Protein AF-V9QKG5-F1 (afdb_monomer_lite)

pLDDT: mean 81.24, std 10.24, range [55.53, 95.69]

Structure (mmCIF, N/CA/C/O backbone):
data_AF-V9QKG5-F1
#
_entry.id   AF-V9QKG5-F1
#
loop_
_atom_site.group_PDB
_atom_site.id
_atom_site.type_symbol
_atom_site.label_atom_id
_atom_site.label_alt_id
_atom_site.label_comp_id
_atom_site.label_asym_id
_atom_site.label_entity_id
_atom_site.label_seq_id
_atom_site.pdbx_PDB_ins_code
_atom_site.Cartn_x
_atom_site.Cartn_y
_atom_site.Cartn_z
_atom_site.occupancy
_atom_site.B_iso_or_equiv
_atom_site.auth_seq_id
_atom_site.auth_comp_id
_atom_site.auth_asym_id
_atom_site.auth_atom_id
_atom_site.pdbx_PDB_model_num
ATOM 1 N N . ASN A 1 1 ? 1.162 5.786 -1.058 1.00 83.38 1 ASN A N 1
ATOM 2 C CA . ASN A 1 1 ? 0.455 4.644 -1.682 1.00 83.38 1 ASN A CA 1
ATOM 3 C C . ASN A 1 1 ? 0.514 3.405 -0.810 1.00 83.38 1 ASN A C 1
ATOM 5 O O . ASN A 1 1 ? -0.457 3.167 -0.116 1.00 83.38 1 ASN A O 1
ATOM 9 N N . PHE A 1 2 ? 1.623 2.661 -0.791 1.00 88.19 2 PHE A N 1
ATOM 10 C CA . PHE A 1 2 ? 1.727 1.429 0.005 1.00 88.19 2 PHE A CA 1
ATOM 11 C C . PHE A 1 2 ? 1.599 1.687 1.515 1.00 88.19 2 PHE A C 1
ATOM 13 O O . PHE A 1 2 ? 0.794 1.044 2.173 1.00 88.19 2 PHE A O 1
ATOM 20 N N . SER A 1 3 ? 2.293 2.708 2.042 1.00 87.62 3 SER A N 1
ATOM 21 C CA . SER A 1 3 ? 2.126 3.132 3.446 1.00 87.62 3 SER A CA 1
ATOM 22 C C . SER A 1 3 ? 0.673 3.480 3.771 1.00 87.62 3 SER A C 1
ATOM 24 O O . SER A 1 3 ? 0.120 2.929 4.712 1.00 87.62 3 SER A O 1
ATOM 26 N N . ASP A 1 4 ? 0.014 4.302 2.941 1.00 87.88 4 ASP A N 1
ATOM 27 C CA . ASP A 1 4 ? -1.387 4.681 3.181 1.00 87.88 4 ASP A CA 1
ATOM 28 C C . ASP A 1 4 ? -2.326 3.455 3.185 1.00 87.88 4 ASP A C 1
ATOM 30 O O . ASP A 1 4 ? -3.349 3.460 3.861 1.00 87.88 4 ASP A O 1
ATOM 34 N N . ALA A 1 5 ? -2.013 2.401 2.420 1.00 89.12 5 ALA A N 1
ATOM 35 C CA . ALA A 1 5 ? -2.788 1.161 2.415 1.00 89.12 5 ALA A CA 1
ATOM 36 C C . ALA A 1 5 ? -2.592 0.344 3.704 1.00 89.12 5 ALA A C 1
ATOM 38 O O . ALA A 1 5 ? -3.559 -0.244 4.197 1.00 89.12 5 ALA A O 1
ATOM 39 N N . LEU A 1 6 ? -1.375 0.336 4.260 1.00 90.38 6 LEU A N 1
ATOM 40 C CA . LEU A 1 6 ? -1.070 -0.270 5.560 1.00 90.38 6 LEU A CA 1
ATOM 41 C C . LEU A 1 6 ? -1.727 0.506 6.711 1.00 90.38 6 LEU A C 1
ATOM 43 O O . LEU A 1 6 ? -2.298 -0.098 7.616 1.00 90.38 6 LEU A O 1
ATOM 47 N N . ASP A 1 7 ? -1.718 1.837 6.654 1.00 88.62 7 ASP A N 1
ATOM 48 C CA . ASP A 1 7 ? -2.361 2.675 7.670 1.00 88.62 7 ASP A CA 1
ATOM 49 C C . ASP A 1 7 ? -3.887 2.507 7.663 1.00 88.62 7 ASP A C 1
ATOM 51 O O . ASP A 1 7 ? -4.510 2.445 8.724 1.00 88.62 7 ASP A O 1
ATOM 55 N N . LYS A 1 8 ? -4.495 2.339 6.481 1.00 87.94 8 LYS A N 1
ATOM 56 C CA . LYS A 1 8 ? -5.927 2.033 6.342 1.00 87.94 8 LYS A CA 1
ATOM 57 C C . LYS A 1 8 ? -6.321 0.720 7.006 1.00 87.94 8 LYS A C 1
ATOM 59 O O . LYS A 1 8 ? -7.238 0.715 7.823 1.00 87.94 8 LYS A O 1
ATOM 64 N N . ILE A 1 9 ? -5.636 -0.381 6.684 1.00 89.38 9 ILE A N 1
ATOM 65 C CA . ILE A 1 9 ? -5.967 -1.686 7.279 1.00 89.38 9 ILE A CA 1
ATOM 66 C C . ILE A 1 9 ? -5.682 -1.693 8.782 1.00 89.38 9 ILE A C 1
ATOM 68 O O . ILE A 1 9 ? -6.454 -2.258 9.553 1.00 89.38 9 ILE A O 1
ATOM 72 N N . ARG A 1 10 ? -4.628 -0.993 9.221 1.00 88.19 10 ARG A N 1
ATOM 73 C CA . ARG A 1 10 ? -4.344 -0.796 10.641 1.00 88.19 10 ARG A CA 1
ATOM 74 C C . ARG A 1 10 ? -5.483 -0.054 11.333 1.00 88.19 10 ARG A C 1
ATOM 76 O O . ARG A 1 10 ? -5.901 -0.491 12.399 1.00 88.19 10 ARG A O 1
ATOM 83 N N . TYR A 1 11 ? -5.995 1.027 10.751 1.00 86.75 11 TYR A N 1
ATOM 84 C CA . TYR A 1 11 ? -7.120 1.757 11.330 1.00 86.75 11 TYR A CA 1
ATOM 85 C C . TYR A 1 11 ? -8.386 0.901 11.408 1.00 86.75 11 TYR A C 1
ATOM 87 O O . TYR A 1 11 ? -9.003 0.828 12.465 1.00 86.75 11 TYR A O 1
ATOM 95 N N . GLU A 1 12 ? -8.745 0.200 10.331 1.00 86.62 12 GLU A N 1
ATOM 96 C CA . GLU A 1 12 ? -9.904 -0.699 10.343 1.00 86.62 12 GLU A CA 1
ATOM 97 C C . GLU A 1 12 ? -9.742 -1.842 11.348 1.00 86.62 12 GLU A C 1
ATOM 99 O O . GLU A 1 12 ? -10.714 -2.247 11.974 1.00 86.62 12 GLU A O 1
ATOM 104 N N . SER A 1 13 ? -8.517 -2.317 11.584 1.00 87.94 13 SER A N 1
ATOM 105 C CA . SER A 1 13 ? -8.264 -3.345 12.597 1.00 87.94 13 SER A CA 1
ATOM 106 C C . SER A 1 13 ? -8.538 -2.890 14.036 1.00 87.94 13 SER A C 1
ATOM 108 O O . SER A 1 13 ? -8.739 -3.731 14.912 1.00 87.94 13 SER A O 1
ATOM 110 N N . LEU A 1 14 ? -8.571 -1.573 14.295 1.00 86.50 14 LEU A N 1
ATOM 111 C CA . LEU A 1 14 ? -8.930 -1.025 15.608 1.00 86.50 14 LEU A CA 1
ATOM 112 C C . LEU A 1 14 ? -10.420 -1.213 15.916 1.00 86.50 14 LEU A C 1
ATOM 114 O O . LEU A 1 14 ? -10.792 -1.294 17.085 1.00 86.50 14 LEU A O 1
ATOM 118 N N . THR A 1 15 ? -11.263 -1.262 14.882 1.00 86.62 15 THR A N 1
ATOM 119 C CA . THR A 1 15 ? -12.711 -1.469 15.003 1.00 86.62 15 THR A CA 1
ATOM 120 C C . THR A 1 15 ? -13.117 -2.911 14.702 1.00 86.62 15 THR A C 1
ATOM 122 O O . THR A 1 15 ? -14.041 -3.418 15.334 1.00 86.62 15 THR A O 1
ATOM 125 N N . ASP A 1 16 ? -12.410 -3.588 13.797 1.00 87.12 16 ASP A N 1
ATOM 126 C CA . ASP A 1 16 ? -12.623 -4.986 13.421 1.00 87.12 16 ASP A CA 1
ATOM 127 C C . ASP A 1 16 ? -11.287 -5.758 13.337 1.00 87.12 16 ASP A C 1
ATOM 129 O O . ASP A 1 16 ? -10.635 -5.787 12.286 1.00 87.12 16 ASP A O 1
ATOM 133 N N . PRO A 1 17 ? -10.875 -6.442 14.422 1.00 87.81 17 PRO A N 1
ATOM 134 C CA . PRO A 1 17 ? -9.631 -7.213 14.457 1.00 87.81 17 PRO A CA 1
ATOM 135 C C . PRO A 1 17 ? -9.543 -8.336 13.412 1.00 87.81 17 PRO A C 1
ATOM 137 O O . PRO A 1 17 ? -8.433 -8.757 13.073 1.00 87.81 17 PRO A O 1
ATOM 140 N N . SER A 1 18 ? -10.678 -8.809 12.872 1.00 88.56 18 SER A N 1
ATOM 141 C CA . SER A 1 18 ? -10.704 -9.887 11.874 1.00 88.56 18 SER A CA 1
ATOM 142 C C . SER A 1 18 ? -10.01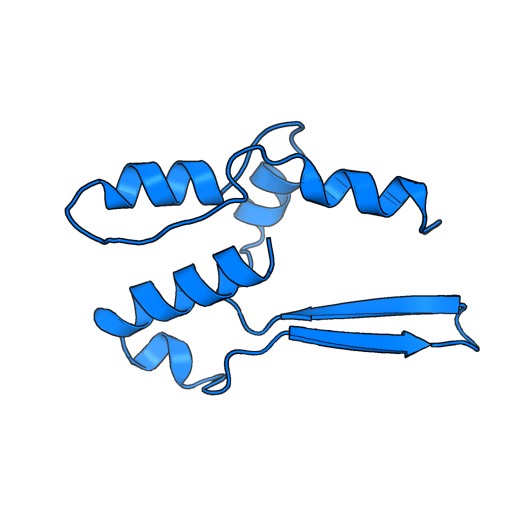0 -9.492 10.565 1.00 88.56 18 SER A C 1
ATOM 144 O O . SER A 1 18 ? -9.480 -10.342 9.848 1.00 88.56 18 SER A O 1
ATOM 146 N N . ARG A 1 19 ? -9.906 -8.184 10.286 1.00 83.94 19 ARG A N 1
ATOM 147 C CA . ARG A 1 19 ? -9.248 -7.636 9.089 1.00 83.94 19 ARG A CA 1
ATOM 148 C C . ARG A 1 19 ? -7.772 -8.024 8.964 1.00 83.94 19 ARG A C 1
ATOM 150 O O . ARG A 1 19 ? -7.261 -8.067 7.851 1.00 83.94 19 ARG A O 1
ATOM 157 N N . LEU A 1 20 ? -7.096 -8.330 10.074 1.00 85.75 20 LEU A N 1
ATOM 158 C CA . LEU A 1 20 ? -5.691 -8.762 10.087 1.00 85.75 20 LEU A CA 1
ATOM 159 C C . LEU A 1 20 ? -5.518 -10.280 10.231 1.00 85.75 20 LEU A C 1
ATOM 161 O O . LEU A 1 20 ? -4.387 -10.763 10.274 1.00 85.75 20 LEU A O 1
ATOM 165 N N . GLU A 1 21 ? -6.597 -11.063 10.303 1.00 79.81 21 GLU A N 1
ATOM 166 C CA . GLU A 1 21 ? -6.485 -12.517 10.485 1.00 79.81 21 GLU A CA 1
ATOM 167 C C . GLU A 1 21 ? -5.818 -13.205 9.294 1.00 79.81 21 GLU A C 1
ATOM 169 O O . GLU A 1 21 ? -5.016 -14.120 9.488 1.00 79.81 21 GLU A O 1
ATOM 174 N N . SER A 1 22 ? -6.088 -12.733 8.075 1.00 75.94 22 SER A N 1
ATOM 175 C CA . SER A 1 22 ? -5.489 -13.269 6.849 1.00 75.94 22 SER A CA 1
ATOM 176 C C . SER A 1 22 ? -4.021 -12.880 6.668 1.00 75.94 22 SER A C 1
ATOM 178 O O . SER A 1 22 ? -3.276 -13.598 6.004 1.00 75.94 22 SER A O 1
ATOM 180 N N . CYS A 1 23 ? -3.590 -11.748 7.232 1.00 79.12 23 CYS A N 1
ATOM 181 C CA . CYS A 1 23 ? -2.203 -11.298 7.181 1.00 79.12 23 CYS A CA 1
ATOM 182 C C . CYS A 1 23 ? -1.910 -10.344 8.346 1.00 79.12 23 CYS A C 1
ATOM 184 O O . CYS A 1 23 ? -2.263 -9.168 8.310 1.00 79.12 23 CYS A O 1
ATOM 186 N N . LYS A 1 24 ? -1.249 -10.860 9.389 1.00 81.31 24 LYS A N 1
ATOM 187 C CA . LYS A 1 24 ? -0.901 -10.075 10.587 1.00 81.31 24 LYS A CA 1
ATOM 188 C C . LYS A 1 24 ? 0.324 -9.188 10.393 1.00 81.31 24 LYS A C 1
ATOM 190 O O . LYS A 1 24 ? 0.555 -8.273 11.177 1.00 81.31 24 LYS A O 1
ATOM 195 N N . GLU A 1 25 ? 1.137 -9.494 9.389 1.00 88.38 25 GLU A N 1
ATOM 196 C CA . GLU A 1 25 ? 2.389 -8.796 9.143 1.00 88.38 25 GLU A CA 1
ATOM 197 C C . GLU A 1 25 ? 2.168 -7.672 8.129 1.00 88.38 25 GLU A C 1
ATOM 199 O O . GLU A 1 25 ? 1.944 -7.914 6.943 1.00 88.38 25 GLU A O 1
ATOM 204 N N . LEU A 1 26 ? 2.227 -6.430 8.610 1.00 91.50 26 LEU A N 1
ATOM 205 C CA . LEU A 1 26 ? 2.140 -5.227 7.786 1.00 91.50 26 LEU A CA 1
ATOM 206 C C . LEU A 1 26 ? 3.525 -4.892 7.232 1.00 91.50 26 LEU A C 1
ATOM 208 O O . LEU A 1 26 ? 4.398 -4.437 7.972 1.00 91.50 26 LEU A O 1
ATOM 212 N N . LYS A 1 27 ? 3.738 -5.135 5.938 1.00 93.31 27 LYS A N 1
ATOM 213 C CA . LYS A 1 27 ? 5.035 -4.951 5.284 1.00 93.31 27 LYS A CA 1
ATOM 214 C C . LYS A 1 27 ? 4.899 -4.525 3.830 1.00 93.31 27 LYS A C 1
ATOM 216 O O . LYS A 1 27 ? 3.855 -4.684 3.200 1.00 93.31 27 LYS A O 1
ATOM 221 N N . ILE A 1 28 ? 6.001 -3.989 3.317 1.00 93.88 28 ILE A N 1
ATOM 222 C CA . ILE A 1 28 ? 6.214 -3.705 1.901 1.00 93.88 28 ILE A CA 1
ATOM 223 C C . ILE A 1 28 ? 7.445 -4.502 1.487 1.00 93.88 28 ILE A C 1
ATOM 225 O O . ILE A 1 28 ? 8.512 -4.343 2.079 1.00 93.88 28 ILE A O 1
ATOM 229 N N . GLU A 1 29 ? 7.292 -5.353 0.485 1.00 95.19 29 GLU A N 1
ATOM 230 C CA . GLU A 1 29 ? 8.358 -6.171 -0.076 1.00 95.19 29 GLU A CA 1
ATOM 231 C C . GLU A 1 29 ? 8.707 -5.671 -1.478 1.00 95.19 29 GLU A C 1
ATOM 233 O O . GLU A 1 29 ? 7.824 -5.323 -2.266 1.00 95.19 29 GLU A O 1
ATOM 238 N N . ILE A 1 30 ? 10.003 -5.610 -1.778 1.00 94.88 30 ILE A N 1
ATOM 239 C CA . ILE A 1 30 ? 10.529 -5.188 -3.075 1.00 94.88 30 ILE A CA 1
ATOM 240 C C . ILE A 1 30 ? 11.386 -6.329 -3.610 1.00 94.88 30 ILE A C 1
ATOM 242 O O . ILE A 1 30 ? 12.442 -6.627 -3.052 1.00 94.88 30 ILE A O 1
ATOM 246 N N . SER A 1 31 ? 10.940 -6.927 -4.709 1.00 95.69 31 SER A N 1
ATOM 247 C CA . SER A 1 31 ? 11.541 -8.124 -5.293 1.00 95.69 31 SER A CA 1
ATOM 248 C C . SER A 1 31 ? 11.991 -7.823 -6.724 1.00 95.69 31 SER A C 1
ATOM 250 O O . SER A 1 31 ? 11.155 -7.752 -7.631 1.00 95.69 31 SER A O 1
ATOM 252 N N . PRO A 1 32 ? 13.296 -7.576 -6.945 1.00 95.31 32 PRO A N 1
ATOM 253 C CA . PRO A 1 32 ? 13.842 -7.389 -8.282 1.00 95.31 32 PRO A CA 1
ATOM 254 C C . PRO A 1 32 ? 14.044 -8.738 -8.986 1.00 95.31 32 PRO A C 1
ATOM 256 O O . PRO A 1 32 ? 14.627 -9.660 -8.420 1.00 95.31 32 PRO A O 1
ATOM 259 N N . ASP A 1 33 ? 13.640 -8.823 -10.252 1.00 95.00 33 ASP A N 1
ATOM 260 C CA . ASP A 1 33 ? 13.931 -9.950 -11.137 1.00 95.00 33 ASP A CA 1
ATOM 261 C C . ASP A 1 33 ? 14.781 -9.467 -12.319 1.00 95.00 33 ASP A C 1
ATOM 263 O O . ASP A 1 33 ? 14.306 -8.779 -13.225 1.00 95.00 33 ASP A O 1
ATOM 267 N N . LEU A 1 34 ? 16.065 -9.836 -12.311 1.00 93.56 34 LEU A N 1
ATOM 268 C CA . LEU A 1 34 ? 17.009 -9.452 -13.360 1.00 93.56 34 LEU A CA 1
ATOM 269 C C . LEU A 1 34 ? 16.792 -10.219 -14.671 1.00 93.56 34 LEU A C 1
ATOM 271 O O . LEU A 1 34 ? 17.158 -9.707 -15.730 1.00 93.56 34 LEU A O 1
ATOM 275 N N . HIS A 1 35 ? 16.219 -11.424 -14.618 1.00 94.44 35 HIS A N 1
ATOM 276 C CA . HIS A 1 35 ? 15.959 -12.230 -15.810 1.00 94.44 35 HIS A CA 1
ATOM 277 C C . HIS A 1 35 ? 14.737 -11.697 -16.551 1.00 94.44 35 HIS A C 1
ATOM 279 O O . HIS A 1 35 ? 14.811 -11.445 -17.753 1.00 94.44 35 HIS A O 1
ATOM 285 N N . ALA A 1 36 ? 13.640 -11.466 -15.826 1.00 93.50 36 ALA A N 1
ATOM 286 C CA . ALA A 1 36 ? 12.431 -10.863 -16.377 1.00 93.50 36 ALA A CA 1
ATOM 287 C C . ALA A 1 36 ? 12.569 -9.346 -16.600 1.00 93.50 36 ALA A C 1
ATOM 289 O O . ALA A 1 36 ? 11.751 -8.757 -17.300 1.00 93.50 36 ALA A O 1
ATOM 290 N N . ARG A 1 37 ? 13.610 -8.714 -16.034 1.00 92.81 37 ARG A N 1
ATOM 291 C CA . ARG A 1 37 ? 13.812 -7.253 -16.001 1.00 92.81 37 ARG A CA 1
ATOM 292 C C . ARG A 1 37 ? 12.630 -6.512 -15.369 1.00 92.81 37 ARG A C 1
ATOM 294 O O . ARG A 1 37 ? 12.298 -5.400 -15.771 1.00 92.81 37 ARG A O 1
ATOM 301 N N . THR A 1 38 ? 12.016 -7.120 -14.359 1.00 93.00 38 THR A N 1
ATOM 302 C CA . THR A 1 38 ? 10.860 -6.568 -13.648 1.00 93.00 38 THR A CA 1
ATOM 303 C C . THR A 1 38 ? 11.218 -6.209 -12.214 1.00 93.00 38 THR A C 1
ATOM 305 O O . THR A 1 38 ? 12.033 -6.870 -11.573 1.00 93.00 38 THR A O 1
ATOM 308 N N . LEU A 1 39 ? 10.562 -5.182 -11.681 1.00 92.25 39 LEU A N 1
ATOM 309 C CA . LEU A 1 39 ? 10.592 -4.852 -10.260 1.00 92.25 39 LEU A CA 1
ATOM 310 C C . LEU A 1 39 ? 9.190 -5.051 -9.687 1.00 92.25 39 LEU A C 1
ATOM 312 O O . LEU A 1 39 ? 8.271 -4.308 -10.031 1.00 92.25 39 LEU A O 1
ATOM 316 N N . THR A 1 40 ? 9.023 -6.045 -8.819 1.00 92.88 40 THR A N 1
ATOM 317 C CA . THR A 1 40 ? 7.752 -6.292 -8.135 1.00 92.88 40 THR A CA 1
ATOM 318 C C . THR A 1 40 ? 7.764 -5.596 -6.782 1.00 92.88 40 THR A C 1
ATOM 320 O O . THR A 1 40 ? 8.704 -5.754 -6.006 1.00 92.88 40 THR A O 1
ATOM 323 N N . ILE A 1 41 ? 6.716 -4.825 -6.495 1.00 92.38 41 ILE A N 1
ATOM 324 C CA . ILE A 1 41 ? 6.491 -4.217 -5.182 1.00 92.38 41 ILE A CA 1
ATOM 325 C C . ILE A 1 41 ? 5.165 -4.758 -4.658 1.00 92.38 41 ILE A C 1
ATOM 327 O O . ILE A 1 41 ? 4.139 -4.598 -5.320 1.00 92.38 41 ILE A O 1
ATOM 331 N N . THR A 1 42 ? 5.198 -5.380 -3.484 1.00 92.81 42 THR A N 1
ATOM 332 C CA . THR A 1 42 ? 4.038 -6.017 -2.853 1.00 92.81 42 THR A CA 1
ATOM 333 C C . THR A 1 42 ? 3.809 -5.400 -1.483 1.00 92.81 42 THR A C 1
ATOM 335 O O . THR A 1 42 ? 4.731 -5.344 -0.673 1.00 92.81 42 THR A O 1
ATOM 338 N N . ASP A 1 43 ? 2.587 -4.958 -1.199 1.00 93.50 43 ASP A N 1
ATOM 339 C CA . ASP A 1 43 ? 2.169 -4.525 0.134 1.00 93.50 43 ASP A CA 1
ATOM 340 C C . ASP A 1 43 ? 1.110 -5.466 0.717 1.00 93.50 43 ASP A C 1
ATOM 342 O O . ASP A 1 43 ? 0.357 -6.106 -0.016 1.00 93.50 43 ASP A O 1
ATOM 346 N N . THR A 1 44 ? 1.050 -5.539 2.045 1.00 93.19 44 THR A N 1
ATOM 347 C CA . THR A 1 44 ? 0.013 -6.279 2.784 1.00 93.19 44 THR A CA 1
ATOM 348 C C . THR A 1 44 ? -1.073 -5.350 3.340 1.00 93.19 44 THR A C 1
ATOM 350 O O . THR A 1 44 ? -1.642 -5.600 4.401 1.00 93.19 44 THR A O 1
ATOM 353 N N . GLY A 1 45 ? -1.336 -4.235 2.650 1.00 90.56 45 GLY A N 1
ATOM 354 C CA . GLY A 1 45 ? -2.349 -3.262 3.040 1.00 90.56 45 GLY A CA 1
ATOM 355 C C . GLY A 1 45 ? -3.776 -3.729 2.771 1.00 90.56 45 GLY A C 1
ATOM 356 O O . GLY A 1 45 ? -4.045 -4.878 2.430 1.00 90.56 45 GLY A O 1
ATOM 357 N N . ILE A 1 46 ? -4.715 -2.789 2.881 1.00 89.44 46 ILE A N 1
ATOM 358 C CA . ILE A 1 46 ? -6.158 -3.038 2.709 1.00 89.44 46 ILE A CA 1
ATOM 359 C C . ILE A 1 46 ? -6.549 -3.578 1.317 1.00 89.44 46 ILE A C 1
ATOM 361 O O . ILE A 1 46 ? -7.645 -4.106 1.129 1.00 89.44 46 ILE A O 1
ATOM 365 N N . GLY A 1 47 ? -5.660 -3.447 0.329 1.00 89.31 47 GLY A N 1
ATOM 366 C CA . GLY A 1 47 ? -5.929 -3.819 -1.053 1.00 89.31 47 GLY A CA 1
ATOM 367 C C . GLY A 1 47 ? -6.959 -2.907 -1.726 1.00 89.31 47 GLY A C 1
ATOM 368 O O . GLY A 1 47 ? -7.231 -1.787 -1.291 1.00 89.31 47 GLY A O 1
ATOM 369 N N . MET A 1 48 ? -7.504 -3.373 -2.848 1.00 87.88 48 MET A N 1
ATOM 370 C CA . MET A 1 48 ? -8.508 -2.651 -3.631 1.00 87.88 48 MET A CA 1
ATOM 371 C C . MET A 1 48 ? -9.556 -3.624 -4.159 1.00 87.88 48 MET A C 1
ATOM 373 O O . MET A 1 48 ? -9.223 -4.686 -4.687 1.00 87.88 48 MET A O 1
ATOM 377 N N . THR A 1 49 ? -10.830 -3.248 -4.071 1.00 89.81 49 THR A N 1
ATOM 378 C CA . THR A 1 49 ? -11.895 -3.986 -4.755 1.00 89.81 49 THR A CA 1
ATOM 379 C C . THR A 1 49 ? -11.848 -3.722 -6.261 1.00 89.81 49 THR A C 1
ATOM 381 O O . THR A 1 49 ? -11.244 -2.758 -6.734 1.00 89.81 49 THR A O 1
ATOM 384 N N . LYS A 1 50 ? -12.562 -4.532 -7.052 1.00 87.31 50 LYS A N 1
ATOM 385 C CA . LYS A 1 50 ? -12.709 -4.288 -8.497 1.00 87.31 50 LYS A CA 1
ATOM 386 C C . LYS A 1 50 ? -13.229 -2.875 -8.806 1.00 87.31 50 LYS A C 1
ATOM 388 O O . LYS A 1 50 ? -12.789 -2.261 -9.775 1.00 87.31 50 LYS A O 1
ATOM 393 N N . ALA A 1 51 ? -14.150 -2.364 -7.990 1.00 85.81 51 ALA A N 1
ATOM 394 C CA . ALA A 1 51 ? -14.684 -1.016 -8.147 1.00 85.81 51 ALA A CA 1
ATOM 395 C C . ALA A 1 51 ? -13.620 0.052 -7.847 1.00 85.81 51 ALA A C 1
ATOM 397 O O . ALA A 1 51 ? -13.498 1.014 -8.605 1.00 85.81 51 ALA A O 1
ATOM 398 N N . ASP A 1 52 ? -12.808 -0.141 -6.802 1.00 82.56 52 ASP A N 1
ATOM 399 C CA . ASP A 1 52 ? -11.700 0.764 -6.470 1.00 82.56 52 ASP A CA 1
ATOM 400 C C . ASP A 1 52 ? -10.662 0.813 -7.584 1.00 82.56 52 ASP A C 1
ATOM 402 O O . ASP A 1 52 ? -10.184 1.894 -7.925 1.00 82.56 52 ASP A O 1
ATOM 406 N N . LEU A 1 53 ? -10.359 -0.336 -8.199 1.00 82.88 53 LEU A N 1
ATOM 407 C CA . LEU A 1 53 ? -9.431 -0.399 -9.324 1.00 82.88 53 LEU A CA 1
ATOM 408 C C . LEU A 1 53 ? -9.907 0.484 -10.483 1.00 82.88 53 LEU A C 1
ATOM 410 O O . LEU A 1 53 ? -9.162 1.330 -10.973 1.00 82.88 53 LEU A O 1
ATOM 414 N N . ILE A 1 54 ? -11.169 0.342 -10.889 1.00 81.94 54 ILE A N 1
ATOM 415 C CA . ILE A 1 54 ? -11.741 1.123 -11.994 1.00 81.94 54 ILE A CA 1
ATOM 416 C C . ILE A 1 54 ? -11.765 2.616 -11.644 1.00 81.94 54 ILE A C 1
ATOM 418 O O . ILE A 1 54 ? -11.331 3.454 -12.434 1.00 81.94 54 ILE A O 1
ATOM 422 N N . ASN A 1 55 ? -12.235 2.950 -10.443 1.00 79.00 55 ASN A N 1
ATOM 423 C CA . ASN A 1 55 ? -12.473 4.333 -10.049 1.00 79.00 55 ASN A CA 1
ATOM 424 C C . ASN A 1 55 ? -11.185 5.110 -9.752 1.00 79.00 55 ASN A C 1
ATOM 426 O O . ASN A 1 55 ? -11.118 6.297 -10.076 1.00 79.00 55 ASN A O 1
ATOM 430 N N . ASN A 1 56 ? -10.178 4.462 -9.159 1.00 75.62 56 ASN A N 1
ATOM 431 C CA . ASN A 1 56 ? -8.974 5.128 -8.656 1.00 75.62 56 ASN A CA 1
ATOM 432 C C . ASN A 1 56 ? -7.774 5.003 -9.608 1.00 75.62 56 ASN A C 1
ATOM 434 O O . ASN A 1 56 ? -6.995 5.943 -9.711 1.00 75.62 56 ASN A O 1
ATOM 438 N N . LEU A 1 57 ? -7.613 3.885 -10.332 1.00 71.94 57 LEU A N 1
ATOM 439 C CA . LEU A 1 57 ? -6.511 3.721 -11.301 1.00 71.94 57 LEU A CA 1
ATOM 440 C C . LEU A 1 57 ? -6.898 4.167 -12.720 1.00 71.94 57 LEU A C 1
ATOM 442 O O . LEU A 1 57 ? -6.035 4.602 -13.492 1.00 71.94 57 LEU A O 1
ATOM 446 N N . GLY A 1 58 ? -8.189 4.075 -13.058 1.00 67.69 58 GLY A N 1
ATOM 447 C CA . GLY A 1 58 ? -8.736 4.491 -14.352 1.00 67.69 58 GLY A CA 1
ATOM 448 C C . GLY A 1 58 ? -8.924 6.003 -14.505 1.00 67.69 58 GLY A C 1
ATOM 449 O O . GLY A 1 58 ? -8.971 6.495 -15.629 1.00 67.69 58 GLY A O 1
ATOM 450 N N . THR A 1 59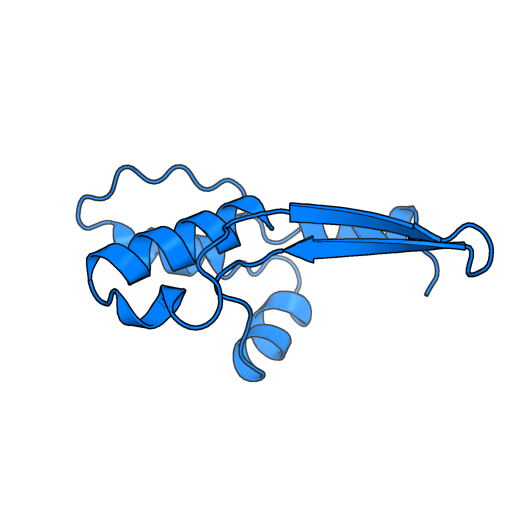 ? -8.974 6.753 -13.399 1.00 66.75 59 THR A N 1
ATOM 451 C CA . THR A 1 59 ? -9.225 8.203 -13.404 1.00 66.75 59 THR A CA 1
ATOM 452 C C . THR A 1 59 ? -7.967 8.969 -13.001 1.00 66.75 59 THR A C 1
ATOM 454 O O . THR A 1 59 ? -7.381 8.708 -11.953 1.00 66.75 59 THR A O 1
ATOM 457 N N . ILE A 1 60 ? -7.543 9.939 -13.814 1.00 63.50 60 ILE A N 1
ATOM 458 C CA . ILE A 1 60 ? -6.397 10.801 -13.487 1.00 63.50 60 ILE A CA 1
ATOM 459 C C . ILE A 1 60 ? -6.770 11.715 -12.307 1.00 63.50 60 ILE A C 1
ATOM 461 O O . ILE A 1 60 ? -7.850 12.298 -12.298 1.00 63.50 60 ILE A O 1
ATOM 465 N N . ALA A 1 61 ? -5.863 11.845 -11.330 1.00 61.97 61 ALA A N 1
ATOM 466 C CA . ALA A 1 61 ? -5.986 12.729 -10.161 1.00 61.97 61 ALA A CA 1
ATOM 467 C C . ALA A 1 61 ? -7.132 12.399 -9.178 1.00 61.97 61 ALA A C 1
ATOM 469 O O . ALA A 1 61 ? -7.576 13.266 -8.424 1.00 61.97 61 ALA A O 1
ATOM 470 N N . LYS A 1 62 ? -7.587 11.137 -9.127 1.00 67.12 62 LYS A N 1
ATOM 471 C CA . LYS A 1 62 ? -8.521 10.653 -8.098 1.00 67.12 62 LYS A CA 1
ATOM 472 C C . LYS A 1 62 ? -7.811 9.692 -7.142 1.00 67.12 62 LYS A C 1
ATOM 474 O O . LYS A 1 62 ? -7.237 8.700 -7.572 1.00 67.12 62 LYS A O 1
ATOM 479 N N . SER A 1 63 ? -7.845 9.989 -5.840 1.00 69.62 63 SER A N 1
ATOM 480 C CA . SER A 1 63 ? -7.209 9.166 -4.802 1.00 69.62 63 SER A CA 1
ATOM 481 C C . SER A 1 63 ? -8.222 8.644 -3.793 1.00 69.62 63 SER A C 1
ATOM 483 O O . SER A 1 63 ? -8.895 9.427 -3.120 1.00 69.62 63 SER A O 1
ATOM 485 N N . GLY A 1 64 ? -8.251 7.323 -3.603 1.00 74.38 64 GLY A N 1
ATOM 486 C CA . GLY A 1 64 ? -8.996 6.696 -2.509 1.00 74.38 64 GLY A CA 1
ATOM 487 C C . GLY A 1 64 ? -8.461 7.067 -1.119 1.00 74.38 64 GLY A C 1
ATOM 488 O O . GLY A 1 64 ? -9.136 6.853 -0.120 1.00 74.38 64 GLY A O 1
ATOM 489 N N . THR A 1 65 ? -7.248 7.620 -1.012 1.00 76.56 65 THR A N 1
ATOM 490 C CA . THR A 1 65 ? -6.684 8.127 0.253 1.00 76.56 65 THR A CA 1
ATOM 491 C C . THR A 1 65 ? -7.322 9.444 0.672 1.00 76.56 65 THR A C 1
ATOM 493 O O . THR A 1 65 ? -7.594 9.630 1.852 1.00 76.56 65 THR A O 1
ATOM 496 N N . LYS A 1 66 ? -7.653 10.320 -0.285 1.00 77.25 66 LYS A N 1
ATOM 497 C CA . LYS A 1 66 ? -8.359 11.573 0.006 1.00 77.25 66 LYS A CA 1
ATOM 498 C C . LYS A 1 66 ? -9.763 11.309 0.562 1.00 77.25 66 LYS A C 1
ATOM 500 O O . LYS A 1 66 ? -10.099 11.824 1.619 1.00 77.25 66 LYS A O 1
ATOM 505 N N . ALA A 1 67 ? -10.533 10.450 -0.111 1.00 79.06 67 ALA A N 1
ATOM 506 C CA . ALA A 1 67 ? -11.879 10.076 0.333 1.00 79.06 67 ALA A CA 1
ATOM 507 C C . ALA A 1 67 ? -11.871 9.417 1.725 1.00 79.06 67 ALA A C 1
ATOM 509 O O . ALA A 1 67 ? -12.755 9.660 2.539 1.00 79.06 67 ALA A O 1
ATOM 510 N N . PHE A 1 68 ? -10.843 8.615 2.018 1.00 78.06 68 PHE A N 1
ATOM 511 C CA . PHE A 1 68 ? -10.678 8.006 3.335 1.00 78.06 68 PHE A CA 1
ATOM 512 C C . PHE A 1 68 ? -10.354 9.046 4.420 1.00 78.06 68 PHE A C 1
ATOM 514 O O . PHE A 1 68 ? -10.949 9.001 5.488 1.00 78.06 68 PHE A O 1
ATOM 521 N N . MET A 1 69 ? -9.493 10.03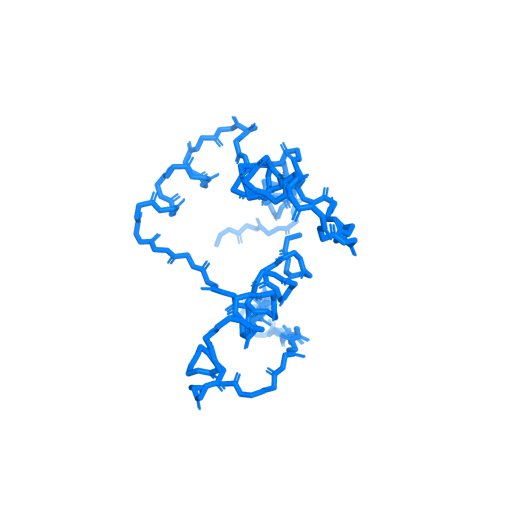6 4.148 1.00 77.19 69 MET A N 1
ATOM 522 C CA . MET A 1 69 ? -9.241 11.136 5.095 1.00 77.19 69 MET A CA 1
ATOM 523 C C . MET A 1 69 ? -10.485 11.986 5.374 1.00 77.19 69 MET A C 1
ATOM 525 O O . MET A 1 69 ? -10.702 12.389 6.512 1.00 77.19 69 MET A O 1
ATOM 529 N N 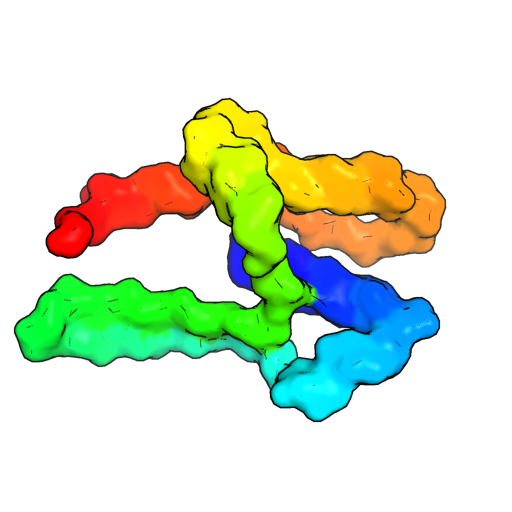. GLU A 1 70 ? -11.317 12.244 4.362 1.00 79.56 70 GLU A N 1
ATOM 530 C CA . GLU A 1 70 ? -12.589 12.959 4.541 1.00 79.56 70 GLU A CA 1
ATOM 531 C C . GLU A 1 70 ? -13.545 12.184 5.464 1.00 79.56 70 GLU A C 1
ATOM 533 O O . GLU A 1 70 ? -14.173 12.782 6.335 1.00 79.56 70 GLU A O 1
ATOM 538 N N . ALA A 1 71 ? -13.590 10.852 5.347 1.00 77.12 71 ALA A N 1
ATOM 539 C CA . ALA A 1 71 ? -14.365 9.993 6.245 1.00 77.12 71 ALA A CA 1
ATOM 540 C C . ALA A 1 71 ? -13.806 9.945 7.684 1.00 77.12 71 ALA A C 1
ATOM 542 O O . ALA A 1 71 ? -14.556 9.700 8.627 1.00 77.12 71 ALA A O 1
ATOM 543 N N . LEU A 1 72 ? -12.505 10.204 7.860 1.00 71.12 72 LEU A N 1
ATOM 544 C CA . LEU A 1 72 ? -11.791 10.156 9.140 1.00 71.12 72 LEU A CA 1
ATOM 545 C C . LEU A 1 72 ? -11.747 11.478 9.915 1.00 71.12 72 LEU A C 1
ATOM 547 O O . LEU A 1 72 ? -11.164 11.506 11.000 1.00 71.12 72 LEU A O 1
ATOM 551 N N . GLN A 1 73 ? -12.367 12.563 9.428 1.00 65.56 73 GLN A N 1
ATOM 552 C CA . GLN A 1 73 ? -12.379 13.858 10.138 1.00 65.56 73 GLN A CA 1
ATOM 553 C C . GLN A 1 73 ? -12.914 13.773 11.587 1.00 65.56 73 GLN A C 1
ATOM 555 O O . GLN A 1 73 ? -12.703 14.688 12.381 1.00 65.56 73 GLN A O 1
ATOM 560 N N . ALA A 1 74 ? -13.527 12.651 11.972 1.00 57.97 74 ALA A N 1
ATOM 561 C CA . ALA A 1 74 ? -13.768 12.262 13.355 1.00 57.97 74 ALA A CA 1
ATOM 562 C C . ALA A 1 74 ? -12.507 11.676 14.048 1.00 57.97 74 ALA A C 1
ATOM 564 O O . ALA A 1 74 ? -12.441 10.490 14.359 1.00 57.97 74 ALA A O 1
ATOM 565 N N . GLY A 1 75 ? -11.518 12.523 14.351 1.00 55.53 75 GLY A N 1
ATOM 566 C CA . GLY A 1 75 ? -10.643 12.335 15.522 1.00 55.53 75 GLY A CA 1
ATOM 567 C C . GLY A 1 75 ? -9.488 11.322 15.455 1.00 55.53 75 GLY A C 1
ATOM 568 O O . GLY A 1 75 ? -8.959 10.983 16.512 1.00 55.53 75 GLY A O 1
ATOM 569 N N . ALA A 1 76 ? -9.063 10.852 14.278 1.00 58.88 76 ALA A N 1
ATOM 570 C CA . ALA A 1 76 ? -7.879 9.992 14.155 1.00 58.88 76 ALA A CA 1
ATOM 571 C C . ALA A 1 76 ? -6.648 10.778 13.667 1.00 58.88 76 ALA A C 1
ATOM 573 O O . ALA A 1 76 ? -6.687 11.405 12.610 1.00 58.88 76 ALA A O 1
ATOM 574 N N . ASP A 1 77 ? -5.544 10.712 14.417 1.00 60.50 77 ASP A N 1
ATOM 575 C CA . ASP A 1 77 ? -4.265 11.357 14.080 1.00 60.50 77 ASP A CA 1
ATOM 576 C C . ASP A 1 77 ? -3.504 10.517 13.033 1.00 60.50 77 ASP A C 1
ATOM 578 O O . ASP A 1 77 ? -2.530 9.823 13.325 1.00 60.50 77 ASP A O 1
ATOM 582 N N . ILE A 1 78 ? -4.040 10.478 11.809 1.00 64.69 78 ILE A N 1
ATOM 583 C CA . ILE A 1 78 ? -3.502 9.695 10.691 1.00 64.69 78 ILE A CA 1
ATOM 584 C C . ILE A 1 78 ? -2.960 10.650 9.627 1.00 64.69 78 ILE A C 1
ATOM 586 O O . ILE A 1 78 ? -3.715 11.336 8.939 1.00 64.69 78 ILE A O 1
ATOM 590 N N . SER A 1 79 ? -1.637 10.657 9.458 1.00 68.25 79 SER A N 1
ATOM 591 C CA . SER A 1 79 ? -0.952 11.432 8.421 1.00 68.25 79 SER A CA 1
ATOM 592 C C . SER A 1 79 ? -0.766 10.588 7.159 1.00 68.25 79 SER A C 1
ATOM 594 O O . SER A 1 79 ? 0.147 9.768 7.083 1.00 68.25 79 SER A O 1
ATOM 596 N N . MET A 1 80 ? -1.637 10.779 6.164 1.00 76.12 80 MET A N 1
ATOM 597 C CA . MET A 1 80 ? -1.544 10.113 4.858 1.00 76.12 80 MET A CA 1
ATOM 598 C C . MET A 1 80 ? -1.119 11.086 3.754 1.00 76.12 80 MET A C 1
ATOM 600 O O . MET A 1 80 ? -1.648 12.189 3.623 1.00 76.12 80 MET A O 1
ATOM 604 N N . ILE A 1 81 ? -0.192 10.650 2.898 1.00 75.94 81 ILE A N 1
ATOM 605 C CA . ILE A 1 81 ? 0.456 11.499 1.878 1.00 75.94 81 ILE A CA 1
ATOM 606 C C . ILE A 1 81 ? -0.104 11.285 0.463 1.00 75.94 81 ILE A C 1
ATOM 608 O O . ILE A 1 81 ? 0.007 12.157 -0.400 1.00 75.94 81 ILE A O 1
ATOM 612 N N . GLY A 1 82 ? -0.748 10.142 0.201 1.00 70.06 82 GLY A N 1
ATOM 613 C CA . GLY A 1 82 ? -1.230 9.736 -1.127 1.00 70.06 82 GLY A CA 1
ATOM 614 C C . GLY A 1 82 ? -2.458 10.481 -1.671 1.00 70.06 82 GLY A C 1
ATOM 615 O O . GLY A 1 82 ? -3.093 10.001 -2.610 1.00 70.06 82 GLY A O 1
ATOM 616 N N . GLN A 1 83 ? -2.835 11.633 -1.117 1.00 68.50 83 GLN A N 1
ATOM 617 C CA . GLN A 1 83 ? -4.084 12.343 -1.439 1.00 68.50 83 GLN A CA 1
ATOM 618 C C . GLN A 1 83 ? -4.189 12.861 -2.883 1.00 68.50 83 GLN A C 1
ATOM 620 O O . GLN A 1 83 ? -5.292 13.041 -3.394 1.00 68.50 83 GLN A O 1
ATOM 625 N N . PHE A 1 84 ? -3.057 13.064 -3.560 1.00 67.94 84 PHE A N 1
ATOM 626 C CA . PHE A 1 84 ? -3.018 13.655 -4.902 1.00 67.94 84 PHE A CA 1
ATOM 627 C C . PHE A 1 84 ? -3.335 12.663 -6.033 1.00 67.94 84 PHE A C 1
ATOM 629 O O . PHE A 1 84 ? -3.660 13.080 -7.138 1.00 67.94 84 PHE A O 1
ATOM 636 N N . GLY A 1 85 ? -3.233 11.349 -5.792 1.00 65.88 85 GLY A N 1
ATOM 637 C CA . GLY A 1 85 ? -3.613 10.329 -6.785 1.00 65.88 85 GLY A CA 1
ATOM 638 C C . GLY A 1 85 ? -2.727 10.271 -8.039 1.00 65.88 85 GLY A C 1
ATOM 639 O O . GLY A 1 85 ? -3.121 9.690 -9.044 1.00 65.88 85 GLY A O 1
ATOM 640 N N . VAL A 1 86 ? -1.530 10.868 -8.001 1.00 72.56 86 VAL A N 1
ATOM 641 C CA . VAL A 1 86 ? -0.601 10.931 -9.150 1.00 72.56 86 VAL A CA 1
ATOM 642 C C . VAL A 1 86 ? 0.537 9.908 -9.087 1.00 72.56 86 VAL A C 1
ATOM 644 O O . VAL A 1 86 ? 1.079 9.529 -10.122 1.00 72.56 86 VAL A O 1
ATOM 647 N N . GLY A 1 87 ? 0.869 9.398 -7.895 1.00 72.25 87 GLY A N 1
ATOM 648 C CA . GLY A 1 87 ? 2.064 8.569 -7.673 1.00 72.25 87 GLY A CA 1
ATOM 649 C C . GLY A 1 87 ? 2.053 7.186 -8.334 1.00 72.25 87 GLY A C 1
ATOM 650 O O . GLY A 1 87 ? 3.075 6.517 -8.353 1.00 72.25 87 GLY A O 1
ATOM 651 N N . PHE A 1 88 ? 0.919 6.729 -8.873 1.00 75.00 88 PHE A N 1
ATOM 652 C CA . PHE A 1 88 ? 0.871 5.473 -9.631 1.00 7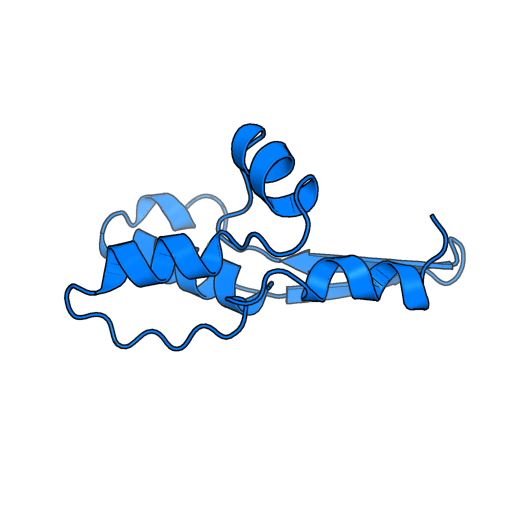5.00 88 PHE A CA 1
ATOM 653 C C . PHE A 1 88 ? 1.328 5.655 -11.086 1.00 75.00 88 PHE A C 1
ATOM 655 O O . PHE A 1 88 ? 1.975 4.783 -11.660 1.00 75.00 88 PHE A O 1
ATOM 662 N N . LYS A 1 89 ? 1.025 6.804 -11.703 1.00 75.19 89 LYS A N 1
ATOM 663 C CA . LYS A 1 89 ? 1.363 7.043 -13.114 1.00 75.19 89 LYS A CA 1
ATOM 664 C C . LYS A 1 89 ? 2.869 7.225 -13.320 1.00 75.19 89 LYS A C 1
ATOM 666 O O . LYS A 1 89 ? 3.362 6.855 -14.379 1.00 75.19 89 LYS A O 1
ATOM 671 N N . SER A 1 90 ? 3.608 7.682 -12.305 1.00 80.06 90 SER A N 1
ATOM 672 C CA . SER A 1 90 ? 5.072 7.804 -12.357 1.00 80.06 90 SER A CA 1
ATOM 673 C C . SER A 1 90 ? 5.799 6.473 -12.565 1.00 80.06 90 SER A C 1
ATOM 675 O O . SER A 1 90 ? 6.930 6.488 -13.035 1.00 80.06 90 SER A O 1
ATOM 677 N N . ALA A 1 91 ? 5.162 5.325 -12.297 1.00 80.75 91 ALA A N 1
ATOM 678 C CA . ALA A 1 91 ? 5.741 4.015 -12.606 1.00 80.75 91 ALA A CA 1
ATOM 679 C C . ALA A 1 91 ? 6.029 3.833 -14.112 1.00 80.75 91 ALA A C 1
ATOM 681 O 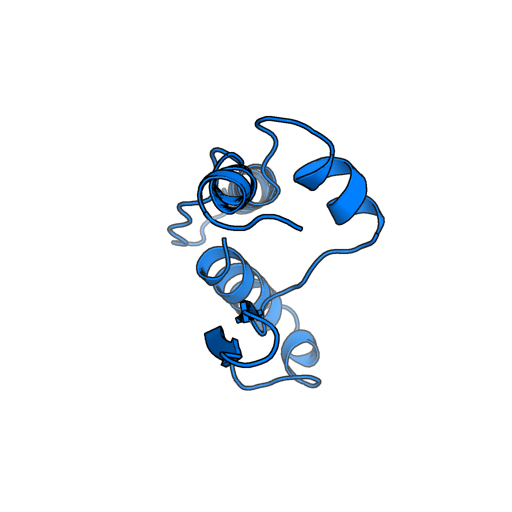O . ALA A 1 91 ? 7.010 3.191 -14.475 1.00 80.75 91 ALA A O 1
ATOM 682 N N . HIS A 1 92 ? 5.238 4.471 -14.984 1.00 79.75 92 HIS A N 1
ATOM 683 C CA . HIS A 1 92 ? 5.419 4.406 -16.441 1.00 79.75 92 HIS A CA 1
ATOM 684 C C . HIS A 1 92 ? 6.589 5.267 -16.947 1.00 79.75 92 HIS A C 1
ATOM 686 O O . HIS A 1 92 ? 6.889 5.243 -18.133 1.00 79.75 92 HIS A O 1
ATOM 692 N N . LEU A 1 93 ? 7.247 6.049 -16.078 1.00 79.19 93 LEU A N 1
ATOM 693 C CA . LEU A 1 93 ? 8.463 6.783 -16.447 1.00 79.19 93 LEU A CA 1
ATOM 694 C C . LEU A 1 93 ? 9.697 5.872 -16.518 1.00 79.19 93 LEU A C 1
ATOM 696 O O . LEU A 1 93 ? 10.684 6.249 -17.138 1.00 79.19 93 LEU A O 1
ATOM 700 N N . VAL A 1 94 ? 9.663 4.717 -15.842 1.00 81.38 94 VAL A N 1
ATOM 701 C CA . VAL A 1 94 ? 10.831 3.833 -15.668 1.00 81.38 94 VAL A CA 1
ATOM 702 C C . VAL A 1 94 ? 10.530 2.391 -16.082 1.00 81.38 94 VAL A C 1
ATOM 704 O O . VAL A 1 94 ? 11.432 1.694 -16.533 1.00 81.38 94 VAL A O 1
ATOM 707 N N . GLY A 1 95 ? 9.282 1.934 -15.948 1.00 77.31 95 GLY A N 1
ATOM 708 C CA . GLY A 1 95 ? 8.851 0.619 -16.414 1.00 77.31 95 GLY A CA 1
ATOM 709 C C . GLY A 1 95 ? 8.128 0.701 -17.754 1.00 77.31 95 GLY A C 1
ATOM 710 O O . GLY A 1 95 ? 7.113 1.390 -17.866 1.00 77.31 95 GLY A O 1
ATOM 711 N N . GLU A 1 96 ? 8.615 -0.048 -18.741 1.00 71.06 96 GLU A N 1
ATOM 712 C CA . GLU A 1 96 ? 7.805 -0.472 -19.883 1.00 71.06 96 GLU A CA 1
ATOM 713 C C . GLU A 1 96 ? 7.154 -1.822 -19.550 1.00 71.06 96 GLU A C 1
ATOM 715 O O . GLU A 1 96 ? 7.725 -2.628 -18.818 1.00 71.06 96 GLU A O 1
ATOM 720 N N . LYS A 1 97 ? 5.911 -1.986 -20.003 1.00 66.62 97 LYS A N 1
ATOM 721 C CA . LYS A 1 97 ? 4.957 -3.025 -19.592 1.00 66.62 97 LYS A CA 1
ATOM 722 C C . LYS A 1 97 ? 5.463 -4.459 -19.752 1.00 66.62 97 LYS A C 1
ATOM 724 O O . LYS A 1 97 ? 6.029 -4.755 -20.826 1.00 66.62 97 LYS A O 1
#

Radius of gyration: 14.83 Å; chains: 1; bounding box: 32×27×36 Å

Foldseek 3Di:
DQVLQLVVLVVVCVVPVVSCVVPVDFDWDWDQDPVVRDIDIDTPGPDADPVRCCPLVVDQQQDPSLVVVVVVPPPDPDDDDCNRSHVVVCVVVPDDD

Secondary structure (DSSP, 8-state):
-HHHHHHHHHHHHHH-GGGGTS-----EEEEEETTTTEEEEEE-S----HHHIIIIISSTT--HHHHHHHHTTTT------GGGS-TTGGGGGT---

Sequence (97 aa):
NFSDALDKIRYESLTDPSRLESCKELKIEISPDLHARTLTITDTGIGMTKADLINNLGTIAKSGTKAFMEALQAGADISMIGQFGVGFKSAHLVGEK

InterPro domains:
  IPR001404 Heat shock protein Hsp90 family [PTHR11528] (1-97)
  IPR020575 Heat shock protein Hsp90, N-terminal [PR00775] (38-55)
  IPR020575 Heat shock protein Hsp90, N-terminal [PR00775] (56-73)
  IPR020575 Heat shock protein Hsp90, N-terminal [PR00775] (81-97)
  IPR036890 Histidine kinase/HSP90-like ATPase superfamily [G3DSA:3.30.565.10] (1-97)
  IPR036890 Histidine kinase/HSP90-like ATPase superfamily [SSF55874] (3-96)

Organism: Puntius sophore (NCBI:txid205134)